Protein AF-A0A1V5NNL1-F1 (afdb_monomer)

Mean predicted aligned error: 4.1 Å

Sequence (65 aa):
MAVCIGLQLNPVFSADMIRKSGNTFRATEEHIIYQMLLNSYYQNSIYECNEILQANNCKPLTKEE

Structure (mmCIF, N/CA/C/O backbone):
data_AF-A0A1V5NNL1-F1
#
_entry.id   AF-A0A1V5NNL1-F1
#
loop_
_atom_site.group_PDB
_atom_site.id
_atom_site.type_symbol
_atom_site.label_atom_id
_atom_site.label_alt_id
_atom_site.label_comp_id
_atom_site.label_asym_id
_atom_site.label_entity_id
_atom_site.label_seq_id
_atom_site.pdbx_PDB_ins_code
_atom_site.Cartn_x
_atom_site.Cartn_y
_atom_site.Cartn_z
_atom_site.occupancy
_atom_site.B_iso_or_equiv
_atom_site.auth_seq_id
_atom_site.auth_comp_id
_atom_site.auth_asym_id
_atom_site.auth_atom_id
_atom_site.pdbx_PDB_model_num
ATOM 1 N N . MET A 1 1 ? 0.724 5.346 -2.542 1.00 81.19 1 MET A N 1
ATOM 2 C CA . MET A 1 1 ? -0.125 4.230 -2.076 1.00 81.19 1 MET A CA 1
ATOM 3 C C . MET A 1 1 ? -1.308 4.703 -1.243 1.00 81.19 1 MET A C 1
ATOM 5 O O . MET A 1 1 ? -2.420 4.398 -1.641 1.00 81.19 1 MET A O 1
ATOM 9 N N . ALA A 1 2 ? -1.106 5.472 -0.164 1.00 85.44 2 ALA A N 1
ATOM 10 C CA . ALA A 1 2 ? -2.207 6.013 0.647 1.00 85.44 2 ALA A CA 1
ATOM 11 C C . ALA A 1 2 ? -3.295 6.706 -0.197 1.00 85.44 2 ALA A C 1
ATOM 13 O O . ALA A 1 2 ? -4.470 6.409 -0.046 1.00 85.44 2 ALA A O 1
ATOM 14 N N . VAL A 1 3 ? -2.893 7.530 -1.174 1.00 86.25 3 VAL A N 1
ATOM 15 C CA . VAL A 1 3 ? -3.809 8.171 -2.139 1.00 86.25 3 VAL A CA 1
ATOM 16 C C . VAL A 1 3 ? -4.630 7.153 -2.941 1.00 86.25 3 VAL A C 1
ATOM 18 O O . VAL A 1 3 ? -5.816 7.358 -3.152 1.00 86.25 3 VAL A O 1
ATOM 21 N N . CYS A 1 4 ? -4.026 6.044 -3.371 1.00 89.62 4 CYS A N 1
ATOM 22 C CA . CYS A 1 4 ? -4.714 5.027 -4.165 1.00 89.62 4 CYS A CA 1
ATOM 23 C C . CYS A 1 4 ? -5.801 4.305 -3.358 1.00 89.62 4 CYS A C 1
ATOM 25 O O . CYS A 1 4 ? -6.886 4.078 -3.884 1.00 89.62 4 CYS A O 1
ATOM 27 N N . ILE A 1 5 ? -5.521 3.998 -2.087 1.00 88.12 5 ILE A N 1
ATOM 28 C CA . ILE A 1 5 ? -6.493 3.375 -1.177 1.00 88.12 5 ILE A CA 1
ATOM 29 C C . ILE A 1 5 ? -7.553 4.386 -0.728 1.00 88.12 5 ILE A C 1
ATOM 31 O O . ILE A 1 5 ? -8.738 4.086 -0.779 1.00 88.12 5 ILE A O 1
ATOM 35 N N . GLY A 1 6 ? -7.162 5.612 -0.371 1.00 86.50 6 GLY A N 1
ATOM 36 C CA . GLY A 1 6 ? -8.105 6.655 0.047 1.00 86.50 6 GLY A CA 1
ATOM 37 C C . GLY A 1 6 ? -9.098 7.061 -1.047 1.00 86.50 6 GLY A C 1
ATOM 38 O O . GLY A 1 6 ? -10.233 7.407 -0.744 1.00 86.50 6 GLY A O 1
ATOM 39 N N . LEU A 1 7 ? -8.693 6.978 -2.318 1.00 89.31 7 LEU A N 1
ATOM 40 C CA . LEU A 1 7 ? -9.568 7.196 -3.475 1.00 89.31 7 LEU A CA 1
ATOM 41 C C . LEU A 1 7 ? -10.279 5.921 -3.955 1.00 89.31 7 LEU A C 1
ATOM 43 O O . LEU A 1 7 ? -10.982 5.971 -4.963 1.00 89.31 7 LEU A O 1
ATOM 47 N N . GLN A 1 8 ? -10.055 4.785 -3.288 1.00 90.00 8 GLN A N 1
ATOM 48 C CA . GLN A 1 8 ? -10.564 3.468 -3.671 1.00 90.00 8 GLN A CA 1
ATOM 49 C C . GLN A 1 8 ? -10.356 3.153 -5.159 1.00 90.00 8 GLN A C 1
ATOM 51 O O . GLN A 1 8 ? -11.233 2.632 -5.855 1.00 90.00 8 GLN A O 1
ATOM 56 N N . LEU A 1 9 ? -9.174 3.502 -5.673 1.00 88.06 9 LEU A N 1
ATOM 57 C CA . LEU A 1 9 ? -8.865 3.346 -7.087 1.00 88.06 9 LEU A CA 1
ATOM 58 C C . LEU A 1 9 ? -8.762 1.871 -7.452 1.00 88.06 9 LEU A C 1
ATOM 60 O O . LEU A 1 9 ? -8.025 1.112 -6.821 1.00 88.06 9 LEU A O 1
ATOM 64 N N . ASN A 1 10 ? -9.425 1.502 -8.550 1.00 91.50 10 ASN A N 1
ATOM 65 C CA . ASN A 1 10 ? -9.279 0.180 -9.148 1.00 91.50 10 ASN A CA 1
ATOM 66 C C . ASN A 1 10 ? -7.780 -0.174 -9.315 1.00 91.50 10 ASN A C 1
ATOM 68 O O . ASN A 1 10 ? -6.996 0.711 -9.691 1.00 91.50 10 ASN A O 1
ATOM 72 N N . PRO A 1 11 ? -7.375 -1.440 -9.095 1.00 90.56 11 PRO A N 1
ATOM 73 C CA . PRO A 1 11 ? -5.973 -1.858 -9.125 1.00 90.56 11 PRO A CA 1
ATOM 74 C C . PRO A 1 11 ? -5.215 -1.414 -10.383 1.00 90.56 11 PRO A C 1
ATOM 76 O O . PRO A 1 11 ? -4.050 -1.024 -10.301 1.00 90.56 11 PRO A O 1
ATOM 79 N N . VAL A 1 12 ? -5.889 -1.387 -11.540 1.00 9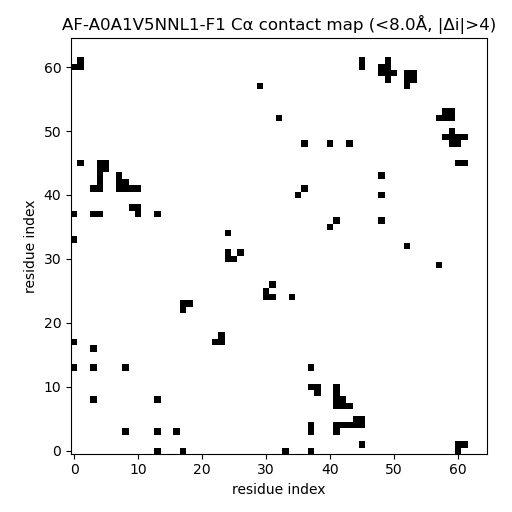1.38 12 VAL A N 1
ATOM 80 C CA . VAL A 1 12 ? -5.301 -0.949 -12.815 1.00 91.38 12 VAL A CA 1
ATOM 81 C C . VAL A 1 12 ? -4.885 0.525 -12.764 1.00 91.38 12 VAL A C 1
ATOM 83 O O . VAL A 1 12 ? -3.775 0.875 -13.169 1.00 91.38 12 VAL A O 1
ATOM 86 N N . PHE A 1 13 ? -5.740 1.395 -12.222 1.00 92.19 13 PHE A N 1
ATOM 87 C CA . PHE A 1 13 ? -5.438 2.823 -12.079 1.00 92.19 13 PHE A CA 1
ATOM 88 C C . PHE A 1 13 ? -4.418 3.085 -10.975 1.00 92.19 13 PHE A C 1
ATOM 90 O O . PHE A 1 13 ? -3.539 3.930 -11.136 1.00 92.19 13 PHE A O 1
ATOM 97 N N . SER A 1 14 ? -4.490 2.328 -9.881 1.00 91.44 14 SER A N 1
ATOM 98 C CA . SER A 1 14 ? -3.505 2.379 -8.803 1.00 91.44 14 SER A CA 1
ATOM 99 C C . SER A 1 14 ? -2.097 2.046 -9.308 1.00 91.44 14 SER A C 1
ATOM 101 O O . SER A 1 14 ? -1.149 2.782 -9.030 1.00 91.44 14 SER A O 1
ATOM 103 N N . ALA A 1 15 ? -1.955 0.989 -10.114 1.00 90.31 15 ALA A N 1
ATOM 104 C CA . ALA A 1 15 ? -0.682 0.599 -10.714 1.00 90.31 15 ALA A CA 1
ATOM 105 C C . ALA A 1 15 ? -0.144 1.662 -11.687 1.00 90.31 15 ALA A C 1
ATOM 107 O O . ALA A 1 15 ? 1.042 1.999 -11.638 1.00 90.31 15 ALA A O 1
ATOM 108 N N . ASP A 1 16 ? -1.006 2.230 -12.538 1.00 92.38 16 ASP A N 1
ATOM 109 C CA . ASP A 1 16 ? -0.612 3.299 -13.460 1.00 92.38 16 ASP A CA 1
ATOM 110 C C . ASP A 1 16 ? -0.160 4.563 -12.715 1.00 92.38 16 ASP A C 1
ATOM 112 O O . ASP A 1 16 ? 0.871 5.145 -13.055 1.00 92.38 16 ASP A O 1
ATOM 116 N N . MET A 1 17 ? -0.870 4.950 -11.653 1.00 90.94 17 MET A N 1
ATOM 117 C CA . MET A 1 17 ? -0.508 6.092 -10.813 1.00 90.94 17 MET A CA 1
ATOM 118 C C . MET A 1 17 ? 0.840 5.882 -10.117 1.00 90.94 17 MET A C 1
ATOM 120 O O . MET A 1 17 ? 1.686 6.777 -10.123 1.00 90.94 17 MET A O 1
ATOM 124 N N . ILE A 1 18 ? 1.073 4.692 -9.558 1.00 90.62 18 ILE A N 1
ATOM 125 C CA . ILE A 1 18 ? 2.347 4.351 -8.914 1.00 90.62 18 ILE A CA 1
ATOM 126 C C . ILE A 1 18 ? 3.487 4.426 -9.929 1.00 90.62 18 ILE A C 1
ATOM 128 O O . ILE A 1 18 ? 4.474 5.118 -9.674 1.00 90.62 18 ILE A O 1
ATOM 132 N N . ARG A 1 19 ? 3.309 3.831 -11.114 1.00 90.81 19 ARG A N 1
ATOM 133 C CA . ARG A 1 19 ? 4.285 3.909 -12.208 1.00 90.81 19 ARG A CA 1
ATOM 134 C C . ARG A 1 19 ? 4.575 5.356 -12.616 1.00 90.81 19 ARG A C 1
ATOM 136 O O . ARG A 1 19 ? 5.736 5.732 -12.735 1.00 90.81 19 ARG A O 1
ATOM 143 N N . LYS A 1 20 ? 3.538 6.180 -12.801 1.00 91.94 20 LYS A N 1
ATOM 144 C CA . LYS A 1 20 ? 3.675 7.600 -13.173 1.00 91.94 20 LYS A CA 1
ATOM 145 C C . LYS A 1 20 ? 4.355 8.439 -12.093 1.00 91.94 20 LYS A C 1
ATOM 147 O O . LYS A 1 20 ? 5.036 9.400 -12.423 1.00 91.94 20 LYS A O 1
ATOM 152 N N . SER A 1 21 ? 4.216 8.063 -10.823 1.00 89.8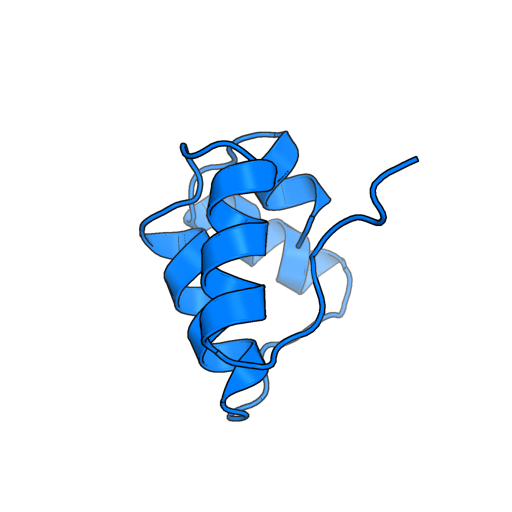1 21 SER A N 1
ATOM 153 C CA . SER A 1 21 ? 4.906 8.728 -9.711 1.00 89.81 21 SER A CA 1
ATOM 154 C C . SER A 1 21 ? 6.401 8.385 -9.606 1.00 89.81 21 SER A C 1
ATOM 156 O O . SER A 1 21 ? 7.072 8.888 -8.711 1.00 89.81 21 SER A O 1
ATOM 158 N N . GLY A 1 22 ? 6.923 7.512 -10.478 1.00 89.75 22 GLY A N 1
ATOM 159 C CA . GLY A 1 22 ? 8.309 7.033 -10.430 1.00 89.75 22 GLY A CA 1
ATOM 160 C C . GLY A 1 22 ? 8.573 5.997 -9.331 1.00 89.75 22 GLY A C 1
ATOM 161 O O . GLY A 1 22 ? 9.707 5.556 -9.157 1.00 89.75 22 GLY A O 1
ATOM 162 N N . ASN A 1 23 ? 7.534 5.581 -8.601 1.00 87.75 23 ASN A N 1
ATOM 163 C CA . ASN A 1 23 ? 7.626 4.554 -7.573 1.00 87.75 23 ASN A CA 1
ATOM 164 C C . ASN A 1 23 ? 7.474 3.156 -8.181 1.00 87.75 23 ASN A C 1
ATOM 166 O O . ASN A 1 23 ? 6.736 2.947 -9.144 1.00 87.75 23 ASN A O 1
ATOM 170 N N . THR A 1 24 ? 8.156 2.177 -7.591 1.00 86.38 24 THR A N 1
ATOM 171 C CA . THR A 1 24 ? 8.094 0.774 -8.015 1.00 86.38 24 THR A CA 1
ATOM 17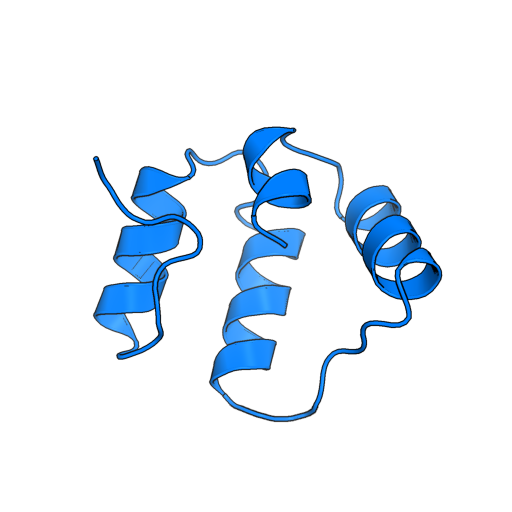2 C C . THR A 1 24 ? 8.033 -0.159 -6.814 1.00 86.38 24 THR A C 1
ATOM 174 O O . THR A 1 24 ? 8.643 0.092 -5.772 1.00 86.38 24 THR A O 1
ATOM 177 N N . PHE A 1 25 ? 7.308 -1.266 -6.971 1.00 85.88 25 PHE A N 1
ATOM 178 C CA . PHE A 1 25 ? 7.303 -2.340 -5.987 1.00 85.88 25 PHE A CA 1
ATOM 179 C C . PHE A 1 25 ? 8.583 -3.164 -6.105 1.00 85.88 25 PHE A C 1
ATOM 181 O O . PHE A 1 25 ? 8.811 -3.877 -7.077 1.00 85.88 25 PHE A O 1
ATOM 188 N N . ARG A 1 26 ? 9.437 -3.040 -5.096 1.00 87.50 26 ARG A N 1
ATOM 189 C CA . ARG A 1 26 ? 10.524 -3.984 -4.788 1.00 87.50 26 ARG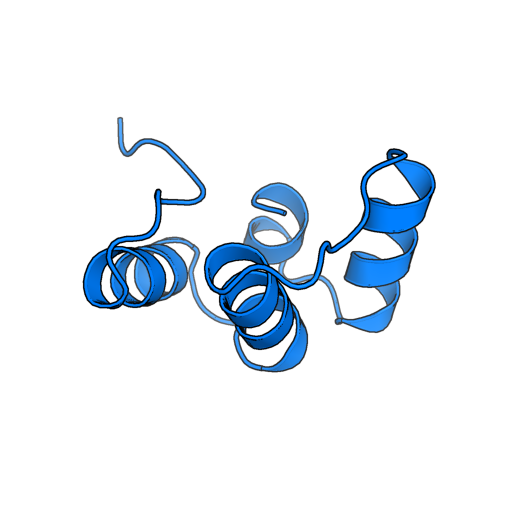 A CA 1
ATOM 190 C C . ARG A 1 26 ? 9.980 -5.307 -4.234 1.00 87.50 26 ARG A C 1
ATOM 192 O O . ARG A 1 26 ? 8.904 -5.319 -3.655 1.00 87.50 26 ARG A O 1
ATOM 199 N N . ALA A 1 27 ? 10.752 -6.386 -4.341 1.00 85.75 27 ALA A N 1
ATOM 200 C CA . ALA A 1 27 ? 10.420 -7.700 -3.778 1.00 85.75 27 ALA A CA 1
ATOM 201 C C . ALA A 1 27 ? 10.729 -7.789 -2.266 1.00 85.75 27 ALA A C 1
ATOM 203 O O . ALA A 1 27 ? 11.449 -8.677 -1.820 1.00 85.75 27 ALA A O 1
ATOM 204 N N . THR A 1 28 ? 10.243 -6.821 -1.488 1.00 89.00 28 THR A N 1
ATOM 205 C CA . THR A 1 28 ? 10.310 -6.823 -0.019 1.00 89.00 28 THR A CA 1
ATOM 206 C C . THR A 1 28 ? 8.954 -7.231 0.554 1.00 89.00 28 THR A C 1
ATOM 208 O O . THR A 1 28 ? 7.928 -6.988 -0.079 1.00 89.00 28 THR A O 1
ATOM 211 N N . GLU A 1 29 ? 8.926 -7.820 1.752 1.00 88.19 29 GLU A N 1
ATOM 212 C CA . GLU A 1 29 ? 7.677 -8.256 2.406 1.00 88.19 29 GLU A CA 1
ATOM 213 C C . GLU A 1 29 ? 6.653 -7.117 2.520 1.00 88.19 29 GLU A C 1
ATOM 215 O O . GLU A 1 29 ? 5.497 -7.281 2.137 1.00 88.19 29 GLU A O 1
ATOM 220 N N . GLU A 1 30 ? 7.102 -5.925 2.921 1.00 88.31 30 GLU A N 1
ATOM 221 C CA . GLU A 1 30 ? 6.261 -4.724 2.999 1.00 88.31 30 GLU A CA 1
ATOM 222 C C . GLU A 1 30 ? 5.595 -4.395 1.651 1.00 88.31 30 GLU A C 1
ATOM 224 O O . GLU A 1 30 ? 4.397 -4.130 1.573 1.00 88.31 30 GLU A O 1
ATOM 229 N N . HIS A 1 31 ? 6.349 -4.468 0.555 1.00 89.75 31 HIS A N 1
ATOM 230 C CA . HIS A 1 31 ? 5.829 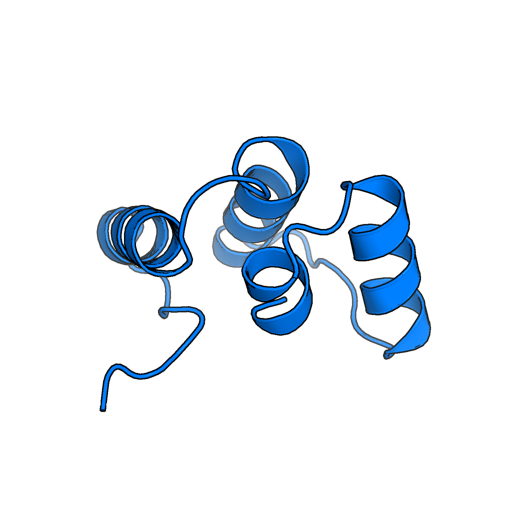-4.163 -0.773 1.00 89.75 31 HIS A CA 1
ATOM 231 C C . HIS A 1 31 ? 4.911 -5.256 -1.333 1.00 89.75 31 HIS A C 1
ATOM 233 O O . HIS A 1 31 ? 4.010 -4.945 -2.114 1.00 89.75 31 HIS A O 1
ATOM 239 N N . ILE A 1 32 ? 5.105 -6.511 -0.925 1.00 91.06 32 ILE A N 1
ATOM 240 C CA . ILE A 1 32 ? 4.182 -7.609 -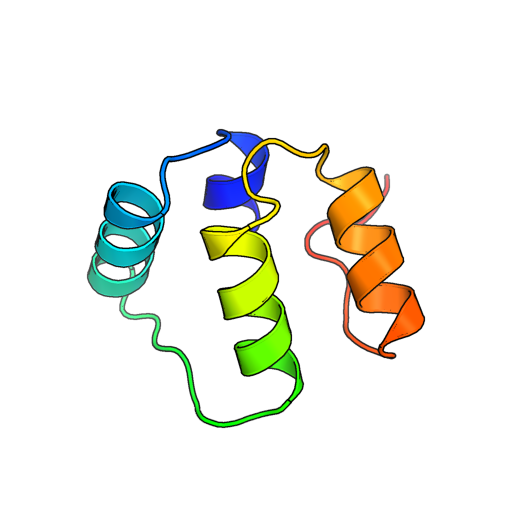1.239 1.00 91.06 32 ILE A CA 1
ATOM 241 C C . ILE A 1 32 ? 2.836 -7.352 -0.556 1.00 91.06 32 ILE A C 1
ATOM 243 O O . ILE A 1 32 ? 1.791 -7.429 -1.206 1.00 91.06 32 ILE A O 1
ATOM 247 N N . ILE A 1 33 ? 2.851 -6.958 0.720 1.00 91.50 33 ILE A N 1
ATOM 248 C CA . ILE A 1 33 ? 1.637 -6.577 1.454 1.00 91.50 33 IL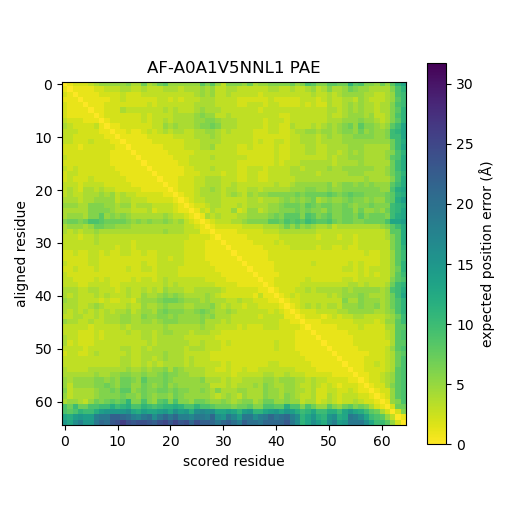E A CA 1
ATOM 249 C C . ILE A 1 33 ? 0.979 -5.362 0.791 1.00 91.50 33 ILE A C 1
ATOM 251 O O . ILE A 1 33 ? -0.233 -5.340 0.588 1.00 91.50 33 ILE A O 1
ATOM 255 N N . TYR A 1 34 ? 1.766 -4.380 0.351 1.00 90.25 34 TYR A N 1
ATOM 256 C CA . TYR A 1 34 ? 1.242 -3.235 -0.388 1.00 90.25 34 TYR A CA 1
ATOM 257 C C . TYR A 1 34 ? 0.543 -3.614 -1.697 1.00 90.25 34 TYR A C 1
ATOM 259 O O . TYR A 1 34 ? -0.531 -3.089 -2.003 1.00 90.25 34 TYR A O 1
ATOM 267 N N . GLN A 1 35 ? 1.109 -4.544 -2.464 1.00 91.25 35 GLN A N 1
ATOM 268 C CA . GLN A 1 35 ? 0.451 -5.064 -3.660 1.00 91.25 35 GLN A CA 1
ATOM 269 C C . GLN A 1 35 ? -0.820 -5.844 -3.320 1.00 91.25 35 GLN A C 1
ATOM 271 O O . GLN A 1 35 ? -1.819 -5.691 -4.019 1.00 91.25 35 GLN A O 1
ATOM 276 N N . MET A 1 36 ? -0.819 -6.645 -2.254 1.00 91.75 36 MET A N 1
ATOM 277 C CA . MET A 1 36 ? -2.017 -7.351 -1.791 1.00 91.75 36 MET A CA 1
ATOM 278 C C . MET A 1 36 ? -3.142 -6.368 -1.449 1.00 91.75 36 MET A C 1
ATOM 280 O O . MET A 1 36 ? -4.271 -6.541 -1.910 1.00 91.75 36 MET A O 1
ATOM 284 N N . LEU A 1 37 ? -2.830 -5.304 -0.706 1.00 91.88 37 LEU A N 1
ATOM 285 C CA . LEU A 1 37 ? -3.809 -4.289 -0.324 1.00 91.88 37 LEU A CA 1
ATOM 286 C C . LEU A 1 37 ? -4.398 -3.576 -1.546 1.00 91.88 37 LEU A C 1
ATOM 288 O O . LEU A 1 37 ? -5.610 -3.434 -1.649 1.00 91.88 37 LEU A O 1
ATOM 292 N N . LEU A 1 38 ? -3.565 -3.187 -2.514 1.00 90.44 38 LEU A N 1
ATOM 293 C CA . LEU A 1 38 ? -4.040 -2.506 -3.723 1.00 90.44 38 LEU A CA 1
ATOM 294 C C . LEU A 1 38 ? -4.836 -3.396 -4.673 1.00 90.44 38 LEU A C 1
ATOM 296 O O . LEU A 1 38 ? -5.630 -2.871 -5.446 1.00 90.44 38 LEU A O 1
ATOM 300 N N . ASN A 1 39 ? -4.613 -4.709 -4.653 1.00 90.25 39 ASN A N 1
ATOM 301 C CA . ASN A 1 39 ? -5.330 -5.634 -5.527 1.00 90.25 39 ASN A CA 1
ATOM 302 C C . ASN A 1 39 ? -6.641 -6.123 -4.908 1.00 90.25 39 ASN A C 1
ATOM 304 O O . ASN A 1 39 ? -7.635 -6.235 -5.621 1.00 90.25 39 ASN A O 1
ATOM 308 N N . SER A 1 40 ? -6.650 -6.389 -3.600 1.00 89.00 40 SER A N 1
ATOM 309 C CA . SER A 1 40 ? -7.760 -7.092 -2.942 1.00 89.00 40 SER A CA 1
ATOM 310 C C . SER A 1 40 ? -8.516 -6.250 -1.915 1.00 89.00 40 SER A C 1
ATOM 312 O O . SER A 1 40 ? -9.677 -6.540 -1.656 1.00 89.00 40 SER A O 1
ATOM 314 N N . TYR A 1 41 ? -7.893 -5.210 -1.352 1.00 86.88 41 TYR A N 1
ATOM 315 C CA . TYR A 1 41 ? -8.452 -4.401 -0.256 1.00 86.88 41 TYR A CA 1
ATOM 316 C C . TYR A 1 41 ? -8.559 -2.913 -0.612 1.00 86.88 41 TYR A C 1
ATOM 318 O O . TYR A 1 41 ? -8.752 -2.071 0.259 1.00 86.88 41 TYR A O 1
ATOM 326 N N . TYR A 1 42 ? -8.460 -2.553 -1.895 1.00 85.06 42 TYR A N 1
ATOM 327 C CA . TYR A 1 42 ? -8.512 -1.152 -2.323 1.00 85.06 42 TYR A CA 1
ATOM 328 C C . TYR A 1 42 ? -9.869 -0.488 -2.040 1.00 85.06 42 TYR A C 1
ATOM 330 O O . TYR A 1 42 ? -9.947 0.733 -2.032 1.00 85.06 42 TYR A O 1
ATOM 338 N N . GLN A 1 43 ? -10.931 -1.272 -1.826 1.00 87.12 43 GLN A N 1
ATOM 339 C CA . GLN A 1 43 ? -12.260 -0.774 -1.456 1.00 87.12 43 GLN A CA 1
ATOM 340 C C . GLN A 1 43 ? -12.466 -0.680 0.060 1.00 87.12 43 GLN A C 1
ATOM 342 O O . GLN A 1 43 ? -13.456 -0.096 0.498 1.00 87.12 43 GLN A O 1
ATOM 347 N N . ASN A 1 44 ? -11.561 -1.241 0.861 1.00 87.56 44 ASN A N 1
ATOM 348 C CA . ASN A 1 44 ? -11.633 -1.143 2.311 1.00 87.56 44 ASN A CA 1
ATOM 349 C C . ASN A 1 44 ? -11.223 0.257 2.765 1.00 87.56 44 ASN A C 1
ATOM 351 O O . ASN A 1 44 ? -10.599 1.032 2.033 1.00 87.56 44 ASN A O 1
ATOM 355 N N . SER A 1 45 ? -11.592 0.591 3.995 1.00 86.31 45 SER A N 1
ATOM 356 C CA . SER A 1 45 ? -11.155 1.840 4.596 1.00 86.31 45 SER A CA 1
ATOM 357 C C . SER A 1 45 ? -9.632 1.860 4.782 1.00 86.31 45 SER A C 1
ATOM 359 O O . SER A 1 45 ? -8.966 0.827 4.912 1.00 86.31 45 SER A O 1
ATOM 361 N N . ILE A 1 46 ? -9.064 3.068 4.835 1.00 86.75 46 ILE A N 1
ATOM 362 C CA . ILE A 1 46 ? -7.638 3.254 5.140 1.00 86.75 46 ILE A CA 1
ATOM 363 C C . ILE A 1 46 ? -7.284 2.674 6.520 1.00 86.75 46 ILE A C 1
ATOM 365 O O . ILE A 1 46 ? -6.172 2.184 6.699 1.00 86.75 46 ILE A O 1
ATOM 369 N N . TYR A 1 47 ? -8.235 2.690 7.460 1.00 88.31 47 TYR A N 1
ATOM 370 C CA . TYR A 1 47 ? -8.077 2.153 8.809 1.00 88.31 47 TYR A CA 1
ATOM 371 C C . TYR A 1 47 ? -7.905 0.634 8.789 1.00 88.31 47 TYR A C 1
ATOM 373 O O . TYR A 1 47 ? -6.904 0.141 9.296 1.00 88.31 47 TYR A O 1
ATOM 381 N N . GLU A 1 48 ? -8.780 -0.095 8.092 1.00 89.06 48 GLU A N 1
ATOM 382 C CA . GLU A 1 48 ? -8.646 -1.553 7.934 1.00 89.06 48 GLU A CA 1
ATOM 383 C C . GLU A 1 48 ? -7.325 -1.930 7.244 1.00 89.06 48 GLU A C 1
ATOM 385 O O . GLU A 1 48 ? -6.648 -2.884 7.628 1.00 89.06 48 GLU A O 1
ATOM 390 N N . CYS A 1 49 ? -6.906 -1.152 6.239 1.00 89.81 49 CYS A N 1
ATOM 391 C CA . CYS A 1 49 ? -5.613 -1.365 5.588 1.00 89.81 49 CYS A CA 1
ATOM 392 C C . CYS A 1 49 ? -4.438 -1.132 6.553 1.00 89.81 49 CYS A C 1
ATOM 394 O O . CYS A 1 49 ? -3.449 -1.866 6.507 1.00 89.81 49 CYS A O 1
ATOM 396 N N . ASN A 1 50 ? -4.537 -0.130 7.431 1.00 90.94 50 ASN A N 1
ATOM 397 C CA . ASN A 1 50 ? -3.536 0.138 8.460 1.00 90.94 50 ASN A CA 1
ATOM 398 C C . ASN A 1 50 ? -3.487 -0.979 9.508 1.00 90.94 50 ASN A C 1
ATOM 400 O O . ASN A 1 50 ? -2.389 -1.350 9.912 1.00 90.94 50 ASN A O 1
ATOM 404 N N . GLU A 1 51 ? -4.624 -1.552 9.906 1.00 91.38 51 GLU A N 1
ATOM 405 C CA . GLU A 1 51 ? -4.664 -2.701 10.820 1.00 91.38 51 GLU A CA 1
ATOM 406 C C . GLU A 1 51 ? -3.939 -3.916 10.227 1.00 91.38 51 GLU A C 1
ATOM 408 O O . GLU A 1 51 ? -3.111 -4.532 10.900 1.00 91.38 51 GLU A O 1
ATOM 413 N N . ILE A 1 52 ? -4.160 -4.215 8.940 1.00 90.50 52 ILE A N 1
ATOM 414 C CA . ILE A 1 52 ? -3.442 -5.289 8.234 1.00 90.50 52 ILE A CA 1
ATOM 415 C C . ILE A 1 52 ? -1.933 -5.012 8.212 1.00 90.50 52 ILE A C 1
ATOM 417 O O . ILE A 1 52 ? -1.130 -5.922 8.427 1.00 90.50 52 ILE A O 1
ATOM 421 N N . LEU A 1 53 ? -1.524 -3.763 7.977 1.00 90.00 53 LEU A N 1
ATOM 422 C CA . LEU A 1 53 ? -0.108 -3.388 7.984 1.00 90.00 53 LEU A CA 1
ATOM 423 C C . LEU A 1 53 ? 0.517 -3.540 9.368 1.00 90.00 53 LEU A C 1
ATOM 425 O O . LEU A 1 53 ? 1.588 -4.135 9.481 1.00 90.00 53 LEU A O 1
ATOM 429 N N . GLN A 1 54 ? -0.164 -3.076 10.414 1.00 91.00 54 GLN A N 1
ATOM 430 C CA . GL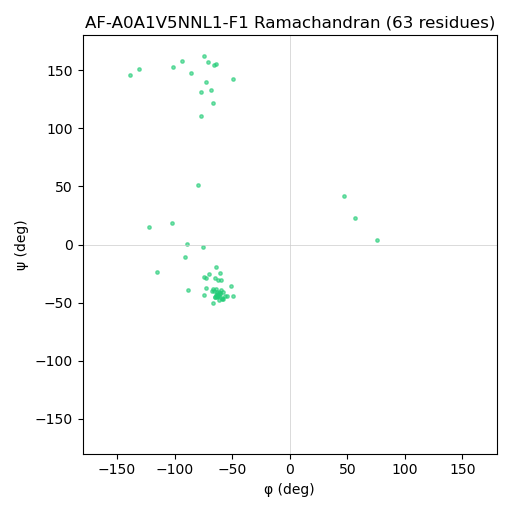N A 1 54 ? 0.305 -3.204 11.792 1.00 91.00 54 GLN A CA 1
ATOM 431 C C . GLN A 1 54 ? 0.413 -4.672 12.219 1.00 91.00 54 GLN A C 1
ATOM 433 O O . GLN A 1 54 ? 1.422 -5.059 12.808 1.00 91.00 54 GLN A O 1
ATOM 438 N N . ALA A 1 55 ? -0.554 -5.515 11.841 1.00 91.25 55 ALA A N 1
ATOM 439 C CA . ALA A 1 55 ? -0.515 -6.956 12.099 1.00 91.25 55 ALA A CA 1
ATOM 440 C C . ALA A 1 55 ? 0.695 -7.656 11.447 1.00 91.25 55 ALA A C 1
ATOM 442 O O . ALA A 1 55 ? 1.152 -8.687 11.935 1.00 91.25 55 ALA A O 1
ATOM 443 N N . ASN A 1 56 ? 1.243 -7.078 10.374 1.00 88.56 56 ASN A N 1
ATOM 444 C CA . ASN A 1 56 ? 2.432 -7.569 9.676 1.00 88.56 56 ASN A CA 1
ATOM 445 C C . ASN A 1 56 ? 3.710 -6.773 10.017 1.00 88.56 56 ASN A C 1
ATOM 447 O O . ASN A 1 56 ? 4.686 -6.833 9.272 1.00 88.56 56 ASN A O 1
ATOM 451 N N . ASN A 1 57 ? 3.729 -6.017 11.124 1.00 87.62 57 ASN A N 1
ATOM 452 C CA . ASN A 1 57 ? 4.856 -5.168 11.549 1.00 87.62 57 ASN A CA 1
ATOM 453 C C . ASN A 1 57 ? 5.295 -4.116 10.502 1.00 87.62 57 ASN A C 1
ATOM 455 O O . ASN A 1 57 ? 6.433 -3.642 10.521 1.00 87.62 57 ASN A O 1
ATOM 459 N N . CYS A 1 58 ? 4.400 -3.740 9.587 1.00 87.19 58 CYS A N 1
ATOM 460 C CA . CYS A 1 58 ? 4.632 -2.722 8.567 1.00 87.19 58 CYS A CA 1
ATOM 461 C C . CYS A 1 58 ? 4.147 -1.346 9.036 1.00 87.19 58 CYS A C 1
ATOM 463 O O . CYS A 1 58 ? 3.277 -1.219 9.900 1.00 87.19 58 CYS A O 1
ATOM 465 N N . LYS A 1 59 ? 4.694 -0.284 8.436 1.00 86.19 59 LYS A N 1
ATOM 466 C CA . LYS A 1 59 ? 4.272 1.085 8.755 1.00 86.19 59 LYS A CA 1
ATOM 467 C C . LYS A 1 59 ? 2.885 1.383 8.164 1.00 86.19 59 LYS A C 1
ATOM 469 O O . LYS A 1 59 ? 2.640 1.008 7.014 1.00 86.19 59 LYS A O 1
ATOM 474 N N . PRO A 1 60 ? 2.007 2.091 8.900 1.00 86.38 60 PRO A N 1
ATOM 475 C CA . PRO A 1 60 ? 0.694 2.483 8.395 1.00 86.38 60 PRO A CA 1
ATOM 476 C C . PRO A 1 60 ? 0.814 3.479 7.230 1.00 86.38 60 PRO A C 1
ATOM 478 O O . PRO A 1 60 ? 1.797 4.214 7.110 1.00 86.38 60 PRO A O 1
ATOM 481 N N . LEU A 1 61 ? -0.206 3.509 6.368 1.00 83.00 61 LEU A N 1
ATOM 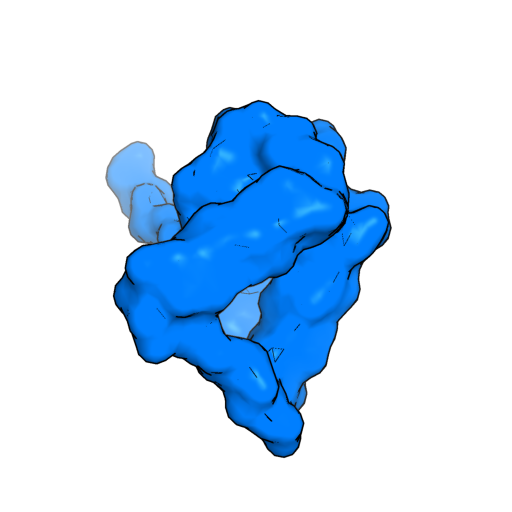482 C CA . LEU A 1 61 ? -0.257 4.354 5.168 1.00 83.00 61 LEU A CA 1
ATOM 483 C C . LEU A 1 61 ? -0.483 5.830 5.492 1.00 83.00 61 LEU A C 1
ATOM 485 O O . LEU A 1 61 ? -0.054 6.698 4.731 1.00 83.00 61 LEU A O 1
ATOM 489 N N . THR A 1 62 ? -1.162 6.114 6.600 1.00 78.81 62 THR A N 1
ATOM 490 C CA . THR A 1 62 ? -1.386 7.467 7.117 1.00 78.81 62 THR A CA 1
ATOM 491 C C . THR A 1 62 ? -1.021 7.484 8.594 1.00 78.81 62 THR A C 1
ATOM 493 O O . THR A 1 62 ? -1.129 6.465 9.275 1.00 78.81 62 THR A O 1
ATOM 496 N N . LYS A 1 63 ? -0.577 8.640 9.092 1.00 59.22 63 LYS A N 1
ATOM 497 C CA . LYS A 1 63 ? -0.568 8.889 10.533 1.00 59.22 63 LYS A CA 1
ATOM 498 C C . LYS A 1 63 ? -2.007 9.212 10.932 1.00 59.22 63 LYS A C 1
ATOM 500 O O . LYS A 1 63 ? -2.654 9.988 10.231 1.00 59.22 63 LYS A O 1
ATOM 505 N N . GLU A 1 64 ? -2.508 8.568 11.974 1.00 52.97 64 GLU A N 1
ATOM 506 C CA . GLU A 1 64 ? -3.693 9.046 12.685 1.00 52.97 64 GLU A CA 1
ATOM 507 C C . GLU A 1 64 ? -3.297 10.370 13.365 1.00 52.97 64 GLU A C 1
ATOM 509 O O . GLU A 1 64 ? -2.293 10.404 14.081 1.00 52.97 64 GLU A O 1
ATOM 514 N N . GLU A 1 65 ? -4.002 11.462 13.050 1.00 40.88 65 GLU A N 1
ATOM 515 C CA . GLU A 1 65 ? -4.028 12.693 13.860 1.00 40.88 65 GLU A CA 1
ATOM 516 C C . GLU A 1 65 ? -5.259 12.669 14.765 1.00 40.88 65 GLU A C 1
ATOM 518 O O . GLU A 1 65 ? -6.338 12.273 14.262 1.00 40.88 65 GLU A O 1
#

Solvent-accessible surface area (backbone atoms only — not comparable to full-atom values): 3810 Å² total; per-residue (Å²): 108,50,66,34,33,72,65,45,34,57,46,71,57,35,51,51,51,37,52,74,70,74,51,78,82,56,101,42,72,65,40,51,51,50,50,47,38,42,67,75,44,15,83,45,55,63,63,62,54,27,51,56,26,50,77,67,78,35,80,53,72,63,82,88,129

pLDDT: mean 87.03, std 8.5, range [40.88, 92.38]

Nearest PDB structures (foldseek):
  8e04-assembly1_A  TM=3.446E-01  e=9.164E+00  Homo sapiens

Foldseek 3Di:
DLVQLQVLPQLVVVVVVCVVVVHDQDPDPLSVLVSVCSHPVSPPDLVVSQVSQVVVVHHRPDDDD

Radius of gyration: 11.01 Å; Cα contacts (8 Å, |Δi|>4): 62; chains: 1; bounding box: 23×21×27 Å

Secondary structure (DSSP, 8-state):
-HHHHHTT--HHHHHHHHHHTT----SSHHHHHHHHHHHHSTTS-HHHHHHHHHHTTPPPSS---